Protein AF-A0A7S8EG50-F1 (afdb_monomer_lite)

Secondary structure (DSSP, 8-state):
--HHHHHHHHHHHHHHHHHHHHHHHHH-TTHHHHHHHHHHHHHHHHHTTT-HHHHHHHHHHHHHTT-TTTSPPPSTT---

Structure (mmCIF, N/CA/C/O backbone):
data_AF-A0A7S8EG50-F1
#
_entry.id   AF-A0A7S8EG50-F1
#
loop_
_atom_site.group_PDB
_atom_site.id
_atom_site.type_symbol
_atom_site.label_atom_id
_atom_site.label_alt_id
_atom_site.label_comp_id
_atom_site.label_asym_id
_atom_site.label_entity_id
_atom_site.label_seq_id
_atom_site.pdbx_PDB_ins_code
_atom_site.Cartn_x
_atom_site.Cartn_y
_atom_site.Cartn_z
_atom_site.occupancy
_atom_site.B_iso_or_equiv
_atom_site.auth_seq_id
_atom_site.auth_comp_id
_atom_site.auth_asym_id
_atom_site.auth_atom_id
_atom_site.pdbx_PDB_model_num
ATOM 1 N N . MET A 1 1 ? -24.844 -10.852 8.610 1.00 50.69 1 MET A N 1
ATOM 2 C CA . MET A 1 1 ? -24.530 -11.052 7.177 1.00 50.69 1 MET A CA 1
ATOM 3 C C . MET A 1 1 ? -23.463 -10.088 6.625 1.00 50.69 1 MET A C 1
ATOM 5 O O . MET A 1 1 ? -22.911 -10.389 5.586 1.00 50.69 1 MET A O 1
ATOM 9 N N . ALA A 1 2 ? -23.091 -9.005 7.324 1.00 58.12 2 ALA A N 1
ATOM 10 C CA . ALA A 1 2 ? -22.220 -7.929 6.815 1.00 58.12 2 ALA A CA 1
ATOM 11 C C . ALA A 1 2 ? -20.667 -8.103 6.765 1.00 58.12 2 ALA A C 1
ATOM 13 O O . ALA A 1 2 ? -20.037 -7.311 6.071 1.00 58.12 2 ALA A O 1
ATOM 14 N N . PRO A 1 3 ? -19.983 -9.053 7.445 1.00 67.56 3 PRO A N 1
ATOM 15 C CA . PRO A 1 3 ? -18.508 -9.035 7.487 1.00 67.56 3 PRO A CA 1
ATOM 16 C C . PRO A 1 3 ? -17.827 -9.417 6.163 1.00 67.56 3 PRO A C 1
ATOM 18 O O . PRO A 1 3 ? -16.757 -8.909 5.842 1.00 67.56 3 PRO A O 1
ATOM 21 N N . ARG A 1 4 ? -18.437 -10.327 5.392 1.00 75.50 4 ARG A N 1
ATOM 22 C CA . ARG A 1 4 ? -17.806 -10.932 4.209 1.00 75.50 4 ARG A CA 1
ATOM 23 C C . ARG A 1 4 ? -17.762 -9.987 3.009 1.00 75.50 4 ARG A C 1
ATOM 25 O O . ARG A 1 4 ? -16.769 -9.978 2.295 1.00 75.50 4 ARG A O 1
ATOM 32 N N . GLU A 1 5 ? -18.808 -9.188 2.814 1.00 83.00 5 GLU A N 1
ATOM 33 C CA . GLU A 1 5 ? -18.880 -8.197 1.731 1.00 83.00 5 GLU A CA 1
ATOM 34 C C . GLU A 1 5 ? -17.873 -7.065 1.952 1.00 83.00 5 GLU A C 1
ATOM 36 O O . GLU A 1 5 ? -17.167 -6.673 1.027 1.00 83.00 5 GLU A O 1
ATOM 41 N N . THR A 1 6 ? -17.734 -6.601 3.198 1.00 86.88 6 THR A N 1
ATOM 42 C CA . THR A 1 6 ? -16.722 -5.607 3.573 1.00 86.88 6 THR A CA 1
ATOM 43 C C . THR A 1 6 ? -15.309 -6.125 3.324 1.00 86.88 6 THR A C 1
ATOM 45 O O . THR A 1 6 ? -14.488 -5.400 2.772 1.00 86.88 6 THR A O 1
ATOM 48 N N . GLU A 1 7 ? -15.020 -7.379 3.678 1.00 88.94 7 GLU A N 1
ATOM 49 C CA . GLU A 1 7 ? -13.706 -7.977 3.425 1.00 88.94 7 GLU A CA 1
ATOM 50 C C . GLU A 1 7 ? -13.419 -8.120 1.924 1.00 88.94 7 GLU A C 1
ATOM 52 O O . GLU A 1 7 ? -12.343 -7.761 1.452 1.00 88.94 7 GLU A O 1
ATOM 57 N N . GLN A 1 8 ? -14.409 -8.561 1.143 1.00 92.12 8 GLN A N 1
ATOM 58 C CA . GLN A 1 8 ? -14.296 -8.632 -0.316 1.00 92.12 8 GLN A CA 1
ATOM 59 C C . GLN A 1 8 ? -14.054 -7.261 -0.945 1.00 92.12 8 GLN A C 1
ATOM 61 O O . GLN A 1 8 ? -13.227 -7.143 -1.847 1.00 92.12 8 GLN A O 1
ATOM 66 N N . LEU A 1 9 ? -14.723 -6.220 -0.447 1.00 93.94 9 LEU A N 1
ATOM 67 C CA . LEU A 1 9 ? -14.506 -4.854 -0.904 1.00 93.94 9 LEU A CA 1
ATOM 68 C C . LEU A 1 9 ? -13.101 -4.353 -0.544 1.00 93.94 9 LEU A C 1
ATOM 70 O O . LEU A 1 9 ? -12.439 -3.768 -1.397 1.00 93.94 9 LEU A O 1
ATOM 74 N N . LYS A 1 10 ? -12.621 -4.609 0.681 1.00 93.75 10 LYS A N 1
ATOM 75 C CA . LYS A 1 10 ? -11.253 -4.263 1.110 1.00 93.75 10 LYS A CA 1
ATOM 76 C C . LYS A 1 10 ? -10.209 -4.914 0.197 1.00 93.75 10 LYS A C 1
ATOM 78 O O . LYS A 1 10 ? -9.312 -4.221 -0.279 1.00 93.75 10 LYS A O 1
ATOM 83 N N . MET A 1 11 ? -10.366 -6.207 -0.102 1.00 93.50 11 MET A N 1
ATOM 84 C CA . MET A 1 11 ? -9.494 -6.926 -1.038 1.00 93.50 11 MET A CA 1
ATOM 85 C C . MET A 1 11 ? -9.564 -6.334 -2.450 1.00 93.50 11 MET A C 1
ATOM 87 O O . MET A 1 11 ? -8.528 -6.031 -3.028 1.00 93.50 11 MET A O 1
ATOM 91 N N . ALA A 1 12 ? -10.764 -6.090 -2.986 1.00 96.25 12 ALA A N 1
ATOM 92 C CA . ALA A 1 12 ? -10.922 -5.514 -4.323 1.00 96.25 12 ALA A CA 1
ATOM 93 C C . ALA A 1 12 ? -10.271 -4.125 -4.441 1.00 96.25 12 ALA A C 1
ATOM 95 O O . ALA A 1 12 ? -9.607 -3.831 -5.431 1.00 96.25 12 ALA A O 1
ATOM 96 N N . VAL A 1 13 ? -10.419 -3.278 -3.418 1.00 95.94 13 VAL A N 1
ATOM 97 C CA . VAL A 1 13 ? -9.771 -1.960 -3.371 1.00 95.94 13 VAL A CA 1
ATOM 98 C C . VAL A 1 13 ? -8.249 -2.093 -3.303 1.00 95.94 13 VAL A C 1
ATOM 100 O O . VAL A 1 13 ? -7.552 -1.322 -3.962 1.00 95.94 13 VAL A O 1
ATOM 103 N N . MET A 1 14 ? -7.729 -3.066 -2.547 1.00 96.69 14 MET A N 1
ATOM 104 C CA . MET A 1 14 ? -6.290 -3.331 -2.473 1.00 96.69 14 MET A CA 1
ATOM 105 C C . MET A 1 1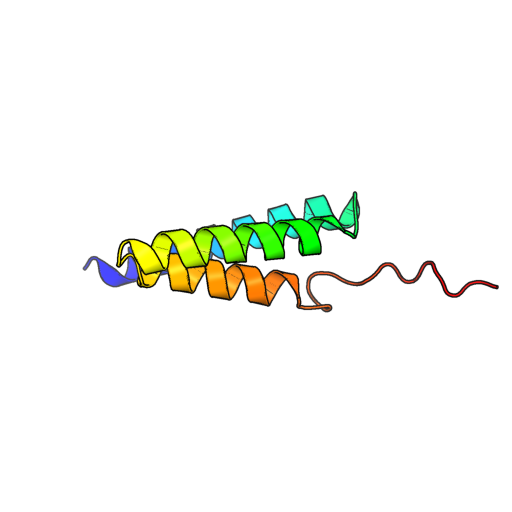4 ? -5.722 -3.750 -3.832 1.00 96.69 14 MET A C 1
ATOM 107 O O . MET A 1 14 ? -4.731 -3.177 -4.277 1.00 96.69 14 MET A O 1
ATOM 111 N N . GLU A 1 15 ? -6.385 -4.682 -4.519 1.00 97.31 15 GLU A N 1
ATOM 112 C CA . GLU A 1 15 ? -5.986 -5.139 -5.856 1.00 97.31 15 GLU A CA 1
ATOM 113 C C . GLU A 1 15 ? -5.983 -3.985 -6.866 1.00 97.31 15 GLU A C 1
ATOM 115 O O . GLU A 1 15 ? -5.003 -3.775 -7.577 1.00 97.31 15 GLU A O 1
ATOM 120 N N . ILE A 1 16 ? -7.031 -3.152 -6.867 1.00 98.00 16 ILE A N 1
ATOM 121 C CA . ILE A 1 16 ? -7.094 -1.963 -7.730 1.00 98.00 16 ILE A CA 1
ATOM 122 C C . ILE A 1 16 ? -5.932 -1.007 -7.432 1.00 98.00 16 ILE A C 1
ATOM 124 O O . ILE A 1 16 ? -5.303 -0.490 -8.357 1.00 98.00 16 ILE A O 1
ATOM 128 N N . ALA A 1 17 ? -5.626 -0.766 -6.154 1.00 97.69 17 ALA A N 1
ATOM 129 C CA . ALA A 1 17 ? -4.527 0.111 -5.764 1.00 97.69 17 ALA A CA 1
ATOM 130 C C . ALA A 1 17 ? -3.163 -0.430 -6.224 1.00 97.69 17 ALA A C 1
ATOM 132 O O . ALA A 1 17 ? -2.325 0.353 -6.677 1.00 97.69 17 ALA A O 1
ATOM 133 N N . VAL A 1 18 ? -2.950 -1.749 -6.152 1.00 97.56 18 VAL A N 1
ATOM 134 C CA . VAL A 1 18 ? -1.741 -2.406 -6.670 1.00 97.56 18 VAL A CA 1
ATOM 135 C C . VAL A 1 18 ? -1.657 -2.267 -8.190 1.00 97.56 18 VAL A C 1
ATOM 137 O O . VAL A 1 18 ? -0.622 -1.821 -8.679 1.00 97.56 18 VAL A O 1
ATOM 140 N N . CYS A 1 19 ? -2.734 -2.531 -8.937 1.00 97.88 19 CYS A N 1
ATOM 141 C CA . CYS A 1 19 ? -2.742 -2.357 -10.395 1.00 97.88 19 CYS A CA 1
ATOM 142 C C . CYS A 1 19 ? -2.406 -0.916 -10.814 1.00 97.88 19 CYS A C 1
ATOM 144 O O . CYS A 1 19 ? -1.624 -0.700 -11.739 1.00 97.88 19 CYS A O 1
ATOM 146 N N . ILE A 1 20 ? -2.961 0.082 -10.117 1.00 97.69 20 ILE A N 1
ATOM 147 C CA . ILE A 1 20 ? -2.646 1.495 -10.374 1.00 97.69 20 ILE A CA 1
ATOM 148 C C . ILE A 1 20 ? -1.170 1.776 -10.080 1.00 97.69 20 ILE A C 1
ATOM 150 O O . ILE A 1 20 ? -0.503 2.439 -10.871 1.00 97.69 20 ILE A O 1
ATOM 154 N N . ALA A 1 21 ? -0.646 1.274 -8.961 1.00 97.62 21 ALA A N 1
ATOM 155 C CA . ALA A 1 21 ? 0.763 1.440 -8.627 1.00 97.62 21 ALA A CA 1
ATOM 156 C C . ALA A 1 21 ? 1.679 0.811 -9.686 1.00 97.62 21 ALA A C 1
ATOM 158 O O . ALA A 1 21 ? 2.711 1.394 -10.002 1.00 97.62 21 ALA A O 1
ATOM 159 N N . GLN A 1 22 ? 1.304 -0.343 -10.249 1.00 96.75 22 GLN A N 1
ATOM 160 C CA . GLN A 1 22 ? 2.086 -1.025 -11.286 1.00 96.75 22 GLN A CA 1
ATOM 161 C C . GLN A 1 22 ? 2.120 -0.205 -12.573 1.00 96.75 22 GLN A C 1
ATOM 163 O O . GLN A 1 22 ? 3.201 0.074 -13.083 1.00 96.75 22 GLN A O 1
ATOM 168 N N . ALA A 1 23 ? 0.964 0.286 -13.025 1.00 96.75 23 ALA A N 1
ATOM 169 C CA . ALA A 1 23 ? 0.887 1.163 -14.191 1.00 96.75 23 ALA A CA 1
ATOM 170 C C . ALA A 1 23 ? 1.725 2.444 -14.016 1.00 96.75 23 ALA A C 1
ATOM 172 O O . ALA A 1 23 ? 2.363 2.911 -14.956 1.00 96.75 23 ALA A O 1
ATOM 173 N N . LEU A 1 24 ? 1.759 3.013 -12.805 1.00 95.94 24 LEU A N 1
ATOM 174 C CA . LEU A 1 24 ? 2.610 4.168 -12.506 1.00 95.94 24 LEU A CA 1
ATOM 175 C C . LEU A 1 24 ? 4.099 3.798 -12.487 1.00 95.94 24 LEU A C 1
ATOM 177 O O . LEU A 1 24 ? 4.907 4.540 -13.039 1.00 95.94 24 LEU A O 1
ATOM 181 N N . HIS A 1 25 ? 4.454 2.657 -11.892 1.00 94.88 25 HIS A N 1
ATOM 182 C CA . HIS A 1 25 ? 5.830 2.150 -11.821 1.00 94.88 25 HIS A CA 1
ATOM 183 C C . HIS A 1 25 ? 6.442 1.905 -13.200 1.00 94.88 25 HIS A C 1
ATOM 185 O O . HIS A 1 25 ? 7.603 2.230 -13.423 1.00 94.88 25 HIS A O 1
ATOM 191 N N . GLU A 1 26 ? 5.650 1.386 -14.141 1.00 93.69 26 GLU A N 1
ATOM 192 C CA . GLU A 1 26 ? 6.072 1.184 -15.534 1.00 93.69 26 GLU A CA 1
ATOM 193 C C . GLU A 1 26 ? 6.496 2.494 -16.212 1.00 93.69 26 GLU A C 1
ATOM 195 O O . GLU A 1 26 ? 7.409 2.503 -17.036 1.00 93.69 26 GLU A O 1
ATOM 200 N N . THR A 1 27 ? 5.855 3.609 -15.851 1.00 93.38 27 THR A N 1
ATOM 201 C CA . THR A 1 27 ? 6.191 4.940 -16.382 1.00 93.38 27 THR A CA 1
ATOM 202 C C . THR A 1 27 ? 7.285 5.654 -15.589 1.00 93.38 27 THR A C 1
ATOM 204 O O . THR A 1 27 ? 8.012 6.476 -16.143 1.00 93.38 27 THR A O 1
ATOM 207 N N . ASP A 1 28 ? 7.396 5.359 -14.294 1.00 93.50 28 ASP A N 1
ATOM 208 C CA . ASP A 1 28 ? 8.341 5.962 -13.360 1.00 93.50 28 ASP A CA 1
ATOM 209 C C . ASP A 1 28 ? 8.627 4.980 -12.220 1.00 93.50 28 ASP A C 1
ATOM 211 O O . ASP A 1 28 ? 7.831 4.831 -11.289 1.00 93.50 28 ASP A O 1
ATOM 215 N N . SER A 1 29 ? 9.807 4.364 -12.254 1.00 89.69 29 SER A N 1
ATOM 216 C CA . SER A 1 29 ? 10.223 3.354 -11.276 1.00 89.69 29 SER A CA 1
ATOM 217 C C . SER A 1 29 ? 10.299 3.878 -9.837 1.00 89.69 29 SER A C 1
ATOM 219 O O . SER A 1 29 ? 10.258 3.102 -8.884 1.00 89.69 29 SER A O 1
ATOM 221 N N . SER A 1 30 ? 10.372 5.199 -9.645 1.00 93.19 30 SER A N 1
ATOM 222 C CA . SER A 1 30 ? 10.371 5.823 -8.318 1.00 93.19 30 SER A CA 1
ATOM 223 C C . SER A 1 30 ? 8.961 6.101 -7.776 1.00 93.19 30 SER A C 1
ATOM 225 O O . SER A 1 30 ? 8.802 6.521 -6.622 1.00 93.19 30 SER A O 1
ATOM 227 N N . ALA A 1 31 ? 7.911 5.863 -8.574 1.00 95.38 31 ALA A N 1
ATOM 228 C CA . ALA A 1 31 ? 6.525 6.085 -8.173 1.00 95.38 31 ALA A CA 1
ATOM 229 C C . ALA A 1 31 ? 6.151 5.265 -6.932 1.00 95.38 31 ALA A C 1
ATOM 231 O O . ALA A 1 31 ? 5.572 5.808 -5.988 1.00 95.38 31 ALA A O 1
ATOM 232 N N . THR A 1 32 ? 6.553 3.996 -6.880 1.00 95.56 32 THR A N 1
ATOM 233 C CA . THR A 1 32 ? 6.287 3.078 -5.759 1.00 95.56 32 THR A CA 1
ATOM 234 C C . THR A 1 32 ? 6.902 3.573 -4.454 1.00 95.56 32 THR A C 1
ATOM 236 O O . THR A 1 32 ? 6.233 3.572 -3.419 1.00 95.56 32 THR A O 1
ATOM 239 N N . GLN A 1 33 ? 8.122 4.115 -4.499 1.00 94.81 33 GLN A N 1
ATOM 240 C CA . GLN A 1 33 ? 8.785 4.711 -3.339 1.00 94.81 33 GLN A CA 1
ATOM 241 C C . GLN A 1 33 ? 8.022 5.938 -2.816 1.00 94.81 33 GLN A C 1
ATOM 243 O O . GLN A 1 33 ? 7.775 6.066 -1.611 1.00 94.81 33 GLN A O 1
ATOM 248 N N . ARG A 1 34 ? 7.586 6.836 -3.712 1.00 96.81 34 ARG A N 1
ATOM 249 C CA . ARG A 1 34 ? 6.777 8.006 -3.322 1.00 96.81 34 ARG A CA 1
ATOM 250 C C . ARG A 1 34 ? 5.421 7.593 -2.754 1.00 96.81 34 ARG A C 1
ATOM 252 O O . ARG A 1 34 ? 4.964 8.176 -1.766 1.00 96.81 34 ARG A O 1
ATOM 259 N N . MET A 1 35 ? 4.792 6.582 -3.348 1.00 97.81 35 MET A N 1
ATOM 260 C CA . MET A 1 35 ? 3.527 6.023 -2.875 1.00 97.81 35 MET A CA 1
ATOM 261 C C . MET A 1 35 ? 3.685 5.359 -1.504 1.00 97.81 35 MET A C 1
ATOM 263 O O . MET A 1 35 ? 2.844 5.582 -0.636 1.00 97.81 35 MET A O 1
ATOM 267 N N . ASN A 1 36 ? 4.784 4.642 -1.254 1.00 97.88 36 ASN A N 1
ATOM 268 C CA . ASN A 1 36 ? 5.079 4.026 0.039 1.00 97.88 36 ASN A CA 1
ATOM 269 C C . ASN A 1 36 ? 5.218 5.089 1.141 1.00 97.88 36 ASN A C 1
ATOM 271 O O . ASN A 1 36 ? 4.585 4.990 2.195 1.00 97.88 36 ASN A O 1
ATOM 275 N N . PHE A 1 37 ? 5.947 6.173 0.865 1.00 97.81 37 PHE A N 1
ATOM 276 C CA . PHE A 1 37 ? 6.052 7.297 1.794 1.00 97.81 37 PHE A CA 1
ATOM 277 C C . PHE A 1 37 ? 4.691 7.960 2.065 1.00 97.81 37 PHE A C 1
ATOM 279 O O . PHE A 1 37 ? 4.351 8.285 3.209 1.00 97.81 37 PHE A O 1
ATOM 286 N N . ALA A 1 38 ? 3.875 8.156 1.024 1.00 98.12 38 ALA A N 1
ATOM 287 C CA . ALA A 1 38 ? 2.524 8.690 1.168 1.00 98.12 38 ALA A CA 1
ATOM 288 C C . ALA A 1 38 ? 1.615 7.765 2.000 1.00 98.12 38 ALA A C 1
ATOM 290 O O . ALA A 1 38 ? 0.904 8.258 2.883 1.00 98.12 38 ALA A O 1
ATOM 291 N N . ALA A 1 39 ? 1.693 6.448 1.782 1.00 98.06 39 ALA A N 1
ATOM 292 C CA . ALA A 1 39 ? 0.975 5.439 2.554 1.00 98.06 39 ALA A CA 1
ATOM 293 C C . ALA A 1 39 ? 1.376 5.484 4.036 1.00 98.06 39 ALA A C 1
ATOM 295 O O . ALA A 1 39 ? 0.499 5.534 4.894 1.00 98.06 39 ALA A O 1
ATOM 296 N N . GLY A 1 40 ? 2.671 5.607 4.352 1.00 98.19 40 GLY A N 1
ATOM 297 C CA . GLY A 1 40 ? 3.154 5.757 5.731 1.00 98.19 40 GLY A CA 1
ATOM 298 C C . GLY A 1 40 ? 2.632 7.018 6.436 1.00 98.19 40 GLY A C 1
ATOM 299 O O . GLY A 1 40 ? 2.211 6.974 7.595 1.00 98.19 40 GLY A O 1
ATOM 300 N N . LYS A 1 41 ? 2.574 8.159 5.735 1.00 98.56 41 LYS A N 1
ATOM 301 C CA . LYS A 1 41 ? 1.959 9.385 6.284 1.00 98.56 41 LYS A CA 1
ATOM 302 C C . LYS A 1 41 ? 0.468 9.201 6.565 1.00 98.56 41 LYS A C 1
ATOM 304 O O . LYS A 1 41 ? -0.035 9.679 7.583 1.00 98.56 41 LYS A O 1
ATOM 309 N N . ALA A 1 42 ? -0.246 8.539 5.660 1.00 98.31 42 ALA A N 1
ATOM 310 C CA . ALA A 1 42 ? -1.673 8.295 5.803 1.00 98.31 42 ALA A CA 1
ATOM 311 C C . ALA A 1 42 ? -1.978 7.258 6.902 1.00 98.31 42 ALA A C 1
ATOM 313 O O . ALA A 1 42 ? -2.875 7.506 7.705 1.00 98.31 42 ALA A O 1
ATOM 314 N N . PHE A 1 43 ? -1.173 6.199 7.024 1.00 98.44 43 PHE A N 1
ATOM 315 C CA . PHE A 1 43 ? -1.186 5.248 8.140 1.00 98.44 43 PHE A CA 1
ATOM 316 C C . PHE A 1 4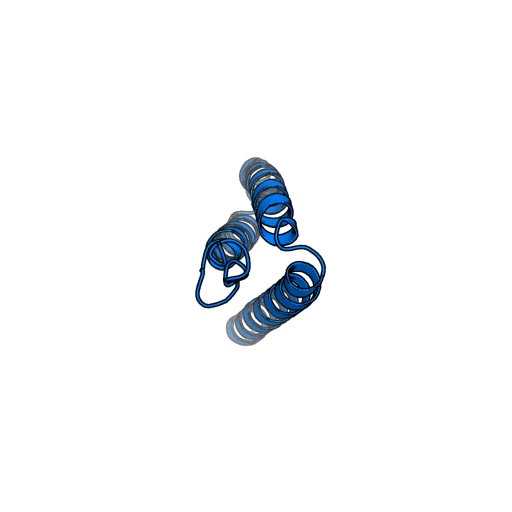3 ? -1.107 5.972 9.488 1.00 98.44 43 PHE A C 1
ATOM 318 O O . PHE A 1 43 ? -2.003 5.848 10.319 1.00 98.44 43 PHE A O 1
ATOM 325 N N . ASN A 1 44 ? -0.084 6.814 9.675 1.00 98.31 44 ASN A N 1
ATOM 326 C CA . ASN A 1 44 ? 0.109 7.548 10.927 1.00 98.31 44 ASN A CA 1
ATOM 327 C C . ASN A 1 44 ? -1.064 8.486 11.239 1.00 98.31 44 ASN A C 1
ATOM 329 O O . ASN A 1 44 ? -1.436 8.662 12.399 1.00 98.31 44 ASN A O 1
ATOM 333 N N . ARG A 1 45 ? -1.658 9.103 10.211 1.00 98.44 45 ARG A N 1
ATOM 334 C CA . ARG A 1 45 ? -2.842 9.956 10.369 1.00 98.44 45 ARG A CA 1
ATOM 335 C C . ARG A 1 45 ? -4.065 9.156 10.830 1.00 98.44 45 ARG A C 1
ATOM 337 O O . ARG A 1 45 ? -4.795 9.661 11.674 1.00 98.44 45 ARG A O 1
ATOM 344 N N . LEU A 1 46 ? -4.278 7.958 10.287 1.00 98.19 46 LEU A N 1
ATOM 345 C CA . LEU A 1 46 ? -5.395 7.077 10.645 1.00 98.19 46 LEU A CA 1
ATOM 346 C C . LEU A 1 46 ? -5.212 6.474 12.044 1.00 98.19 46 LEU A C 1
ATOM 348 O O . LEU A 1 46 ? -6.119 6.581 12.865 1.00 98.19 46 LEU A O 1
ATOM 352 N N . LYS A 1 47 ? -4.007 5.992 12.386 1.00 97.88 47 LYS A N 1
ATOM 353 C CA . LYS A 1 47 ? -3.691 5.532 13.754 1.00 97.88 47 LYS A CA 1
ATOM 354 C C . LYS A 1 47 ? -3.951 6.610 14.805 1.00 97.88 47 LYS A C 1
ATOM 356 O O . LYS A 1 47 ? -4.548 6.331 15.836 1.00 97.88 47 LYS A O 1
ATOM 361 N N . LYS A 1 48 ? -3.584 7.870 14.536 1.00 98.19 48 LYS A N 1
ATOM 362 C CA . LYS A 1 48 ? -3.868 8.996 15.451 1.00 98.19 48 LYS A CA 1
ATOM 363 C C . LYS A 1 48 ? -5.362 9.261 15.672 1.00 98.19 48 LYS A C 1
ATOM 365 O O . LYS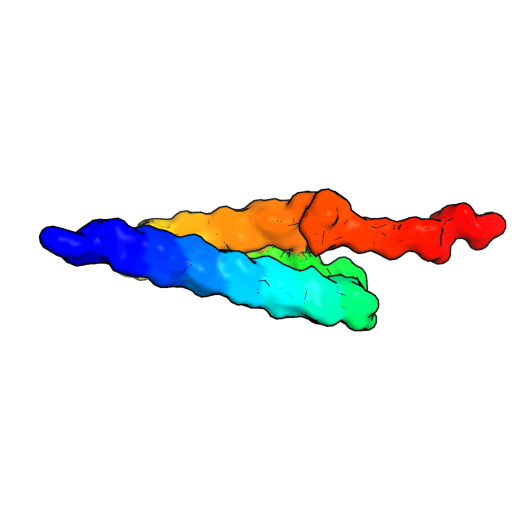 A 1 48 ? -5.704 9.906 16.656 1.00 98.19 48 LYS A O 1
ATOM 370 N N . ARG A 1 49 ? -6.232 8.820 14.760 1.00 97.50 49 ARG A N 1
ATOM 371 C CA . ARG A 1 49 ? -7.693 8.968 14.850 1.00 97.50 49 ARG A CA 1
ATOM 372 C C . ARG A 1 49 ? -8.384 7.751 15.471 1.00 97.50 49 ARG A C 1
ATOM 374 O O . ARG A 1 49 ? -9.573 7.835 15.743 1.00 97.50 49 ARG A O 1
ATOM 381 N N . GLY A 1 50 ? -7.651 6.662 15.716 1.00 97.75 50 GLY A N 1
ATOM 382 C CA . GLY A 1 50 ? -8.215 5.383 16.159 1.00 97.75 50 GLY A CA 1
ATOM 383 C C . GLY A 1 50 ? -8.803 4.537 15.024 1.00 97.75 50 GLY A C 1
ATOM 384 O O . GLY A 1 50 ? -9.484 3.553 15.291 1.00 97.75 50 GLY A O 1
ATOM 385 N N . ASP A 1 51 ? -8.540 4.893 13.762 1.00 97.56 51 ASP A N 1
ATOM 386 C CA . ASP A 1 51 ? -9.038 4.172 12.586 1.00 97.56 51 ASP A CA 1
ATOM 387 C C . ASP A 1 51 ? -8.122 2.977 12.253 1.00 97.56 51 ASP A C 1
ATOM 389 O O . ASP A 1 51 ? -7.462 2.948 11.208 1.00 97.56 51 ASP A O 1
ATOM 393 N N . ASP A 1 52 ? -8.026 2.010 13.169 1.00 95.69 52 ASP A N 1
ATOM 394 C CA . ASP A 1 52 ? -7.026 0.937 13.109 1.00 95.69 52 ASP A CA 1
ATOM 395 C C . ASP A 1 52 ? -7.153 0.049 11.867 1.00 95.69 52 ASP A C 1
ATOM 397 O O . ASP A 1 52 ? -6.157 -0.161 11.178 1.00 95.69 52 ASP A O 1
ATOM 401 N N . ASP A 1 53 ? -8.367 -0.377 11.516 1.00 93.75 53 ASP A N 1
ATOM 402 C CA . ASP A 1 53 ? -8.639 -1.175 10.312 1.00 93.75 53 ASP A CA 1
ATOM 403 C C . ASP A 1 53 ? -8.151 -0.487 9.028 1.00 93.75 53 ASP A C 1
ATOM 405 O O . ASP A 1 53 ? -7.556 -1.108 8.146 1.00 93.75 53 ASP A O 1
ATOM 409 N N . ALA A 1 54 ? -8.418 0.815 8.904 1.00 95.25 54 ALA A N 1
ATOM 410 C CA . ALA A 1 54 ? -8.035 1.586 7.728 1.00 95.25 54 ALA A CA 1
ATOM 411 C C . ALA A 1 54 ? -6.522 1.834 7.694 1.00 95.25 54 ALA A C 1
ATOM 413 O O . ALA A 1 54 ? -5.908 1.824 6.624 1.00 95.25 54 ALA A O 1
ATOM 414 N N . ALA A 1 55 ? -5.912 2.049 8.862 1.00 97.81 55 ALA A N 1
ATOM 415 C CA . ALA A 1 55 ? -4.469 2.141 8.976 1.00 97.81 55 ALA A CA 1
ATOM 416 C C . ALA A 1 55 ? -3.811 0.826 8.539 1.00 97.81 55 ALA A C 1
ATOM 418 O O . ALA A 1 55 ? -2.908 0.849 7.707 1.00 97.81 55 ALA A O 1
ATOM 419 N N . ASP A 1 56 ? -4.295 -0.315 9.017 1.00 96.44 56 ASP A N 1
ATOM 420 C CA . ASP A 1 56 ? -3.717 -1.619 8.701 1.00 96.44 56 ASP A CA 1
ATOM 421 C C . ASP A 1 56 ? -3.789 -1.929 7.197 1.00 96.44 56 ASP A C 1
ATOM 423 O O . ASP A 1 56 ? -2.814 -2.426 6.632 1.00 96.44 56 ASP A O 1
ATOM 427 N N . LEU A 1 57 ? -4.867 -1.532 6.507 1.00 96.62 57 LEU A N 1
ATOM 428 C CA . LEU A 1 57 ? -4.932 -1.602 5.041 1.00 96.62 57 LEU A CA 1
ATOM 429 C C . LEU A 1 57 ? -3.832 -0.764 4.377 1.00 96.62 57 LEU A C 1
ATOM 431 O O . LEU A 1 57 ? -3.152 -1.239 3.470 1.00 96.62 57 LEU A O 1
ATOM 435 N N . LEU A 1 58 ? -3.597 0.467 4.838 1.00 97.69 58 LEU A N 1
ATOM 436 C CA . LEU A 1 58 ? -2.537 1.306 4.267 1.00 97.69 58 LEU A CA 1
ATOM 437 C C . LEU A 1 58 ? -1.137 0.781 4.574 1.00 97.69 58 LEU A C 1
ATOM 439 O O . LEU A 1 58 ? -0.227 0.951 3.761 1.00 97.69 58 LEU A O 1
ATOM 443 N N . TYR A 1 59 ? -0.961 0.139 5.725 1.00 97.06 59 TYR A N 1
ATOM 444 C CA . TYR A 1 59 ? 0.278 -0.546 6.054 1.00 97.06 59 TYR A CA 1
ATOM 445 C C . TYR A 1 59 ? 0.534 -1.709 5.090 1.00 97.06 59 TYR A C 1
ATOM 447 O O . TYR A 1 59 ? 1.625 -1.804 4.526 1.00 97.06 59 TYR A O 1
ATOM 455 N N . GLN A 1 60 ? -0.476 -2.549 4.845 1.00 97.06 60 GLN A N 1
ATOM 456 C CA . GLN A 1 60 ? -0.389 -3.657 3.890 1.00 97.06 60 GLN A CA 1
ATOM 457 C C . GLN A 1 60 ? -0.089 -3.159 2.474 1.00 97.06 60 GLN A C 1
ATOM 459 O O . GLN A 1 60 ? 0.830 -3.667 1.834 1.00 97.06 60 GLN A O 1
ATOM 464 N N . PHE A 1 61 ? -0.776 -2.106 2.025 1.00 98.00 61 PHE A N 1
ATOM 465 C CA . PHE A 1 61 ? -0.491 -1.475 0.738 1.00 98.00 61 PHE A CA 1
ATOM 466 C C . PHE A 1 61 ? 0.956 -0.970 0.658 1.00 98.00 61 PHE A C 1
ATOM 468 O O . PHE A 1 61 ? 1.680 -1.277 -0.286 1.00 98.00 61 PHE A O 1
ATOM 475 N N . GLY A 1 62 ? 1.417 -0.250 1.686 1.00 97.31 62 GLY A N 1
ATOM 476 C CA . GLY A 1 62 ? 2.798 0.218 1.774 1.00 97.31 62 GLY A CA 1
ATOM 477 C C . GLY A 1 62 ? 3.809 -0.927 1.675 1.00 97.31 62 GLY A C 1
ATOM 478 O O . GLY A 1 62 ? 4.808 -0.797 0.975 1.00 97.31 62 GLY A O 1
ATOM 479 N N . ARG A 1 63 ? 3.542 -2.064 2.326 1.00 96.88 63 ARG A N 1
ATOM 480 C CA . ARG A 1 63 ? 4.381 -3.268 2.236 1.00 96.88 63 ARG A CA 1
ATOM 481 C C . ARG A 1 63 ? 4.387 -3.877 0.836 1.00 96.88 63 ARG A C 1
ATO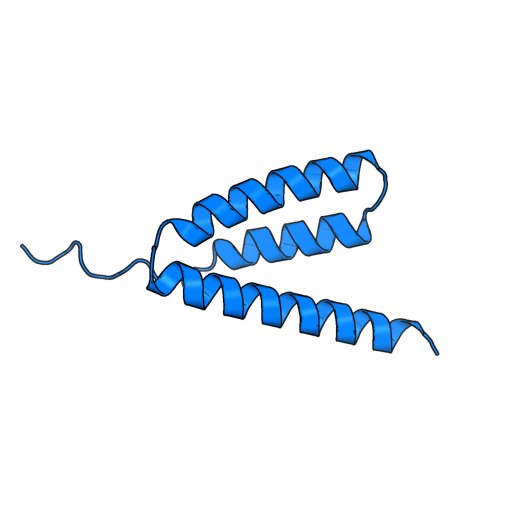M 483 O O . ARG A 1 63 ? 5.460 -4.258 0.382 1.00 96.88 63 ARG A O 1
ATOM 490 N N . ALA A 1 64 ? 3.238 -3.937 0.163 1.00 97.00 64 ALA A N 1
ATOM 491 C CA . ALA A 1 64 ? 3.141 -4.451 -1.203 1.00 97.00 64 ALA A CA 1
ATOM 492 C C . ALA A 1 64 ? 3.995 -3.633 -2.186 1.00 97.00 64 ALA A C 1
ATOM 494 O O . ALA A 1 64 ? 4.665 -4.209 -3.033 1.00 97.00 64 ALA A O 1
ATOM 495 N N . LEU A 1 65 ? 4.061 -2.307 -2.016 1.00 97.00 65 LEU A N 1
ATOM 496 C CA . LEU A 1 65 ? 4.896 -1.413 -2.838 1.00 97.00 65 LEU A CA 1
ATOM 497 C C . LEU A 1 65 ? 6.408 -1.677 -2.737 1.00 97.00 65 LEU A C 1
ATOM 499 O O . LEU A 1 65 ? 7.168 -1.133 -3.530 1.00 97.00 65 LEU A O 1
ATOM 503 N N . LEU A 1 66 ? 6.850 -2.465 -1.754 1.00 94.69 66 LEU A N 1
ATOM 504 C CA . LEU A 1 66 ? 8.248 -2.872 -1.581 1.00 94.69 66 LEU A CA 1
ATOM 505 C C . LEU A 1 66 ? 8.515 -4.287 -2.119 1.00 94.69 66 LEU A C 1
ATOM 507 O O . LEU A 1 66 ? 9.622 -4.800 -1.969 1.00 94.69 66 LEU A O 1
ATOM 511 N N . ASP A 1 67 ? 7.509 -4.954 -2.689 1.00 95.19 67 ASP A N 1
ATOM 512 C CA . ASP A 1 67 ? 7.668 -6.286 -3.264 1.00 95.19 67 ASP A CA 1
ATOM 513 C C . ASP A 1 67 ? 8.243 -6.190 -4.682 1.00 95.19 67 ASP A C 1
ATOM 515 O O . ASP A 1 67 ? 7.547 -5.844 -5.637 1.00 95.19 67 ASP A O 1
ATOM 519 N N . HIS A 1 68 ? 9.514 -6.562 -4.833 1.00 91.12 68 HIS A N 1
ATOM 520 C CA . HIS A 1 68 ? 10.213 -6.568 -6.120 1.00 91.12 68 HIS A CA 1
ATOM 521 C C . HIS A 1 68 ? 9.622 -7.537 -7.159 1.00 91.12 68 HIS A C 1
ATOM 523 O O . HIS A 1 68 ? 9.942 -7.427 -8.340 1.00 91.12 68 HIS A O 1
ATOM 529 N N . LYS A 1 69 ? 8.766 -8.488 -6.759 1.00 93.69 69 LYS A N 1
ATOM 530 C CA . LYS A 1 69 ? 8.015 -9.317 -7.715 1.00 93.69 69 LYS A CA 1
ATOM 531 C C . LYS A 1 69 ? 6.850 -8.553 -8.333 1.00 93.69 69 LYS A C 1
ATOM 533 O O . LYS A 1 69 ? 6.520 -8.798 -9.488 1.00 93.69 69 LYS A O 1
ATOM 538 N N . LEU A 1 70 ? 6.226 -7.661 -7.563 1.00 92.56 70 LEU A N 1
ATOM 539 C CA . LEU A 1 70 ? 5.141 -6.801 -8.035 1.00 92.56 70 LEU A CA 1
ATOM 540 C C . LEU A 1 70 ? 5.679 -5.556 -8.749 1.00 92.56 70 LEU A C 1
ATOM 542 O O . LEU A 1 70 ? 5.037 -5.07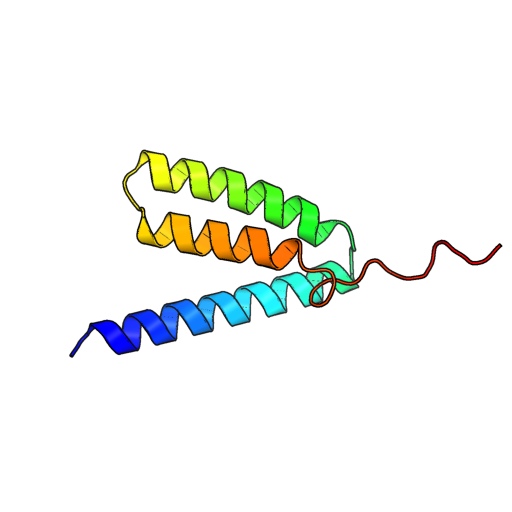5 -9.680 1.00 92.56 70 LEU A O 1
ATOM 546 N N . PHE A 1 71 ? 6.848 -5.072 -8.319 1.00 93.69 71 PHE A N 1
ATOM 547 C CA . PHE A 1 71 ? 7.496 -3.846 -8.782 1.00 93.69 71 PHE A CA 1
ATOM 548 C C . PHE A 1 71 ? 8.987 -4.098 -9.061 1.00 93.69 71 PHE A C 1
ATOM 550 O O . PHE A 1 71 ? 9.842 -3.757 -8.239 1.00 93.69 71 PHE A O 1
ATOM 557 N N . PRO A 1 72 ? 9.330 -4.737 -10.190 1.00 88.56 72 PRO A N 1
ATOM 558 C CA . PRO A 1 72 ? 10.719 -5.019 -10.522 1.00 88.56 72 PRO A CA 1
ATOM 559 C C . PRO A 1 72 ? 11.485 -3.717 -10.774 1.00 88.56 72 PRO A C 1
ATOM 561 O O . PRO A 1 72 ? 11.008 -2.827 -11.479 1.00 88.56 72 PRO A O 1
ATOM 564 N N . GLU A 1 73 ? 12.690 -3.605 -10.221 1.00 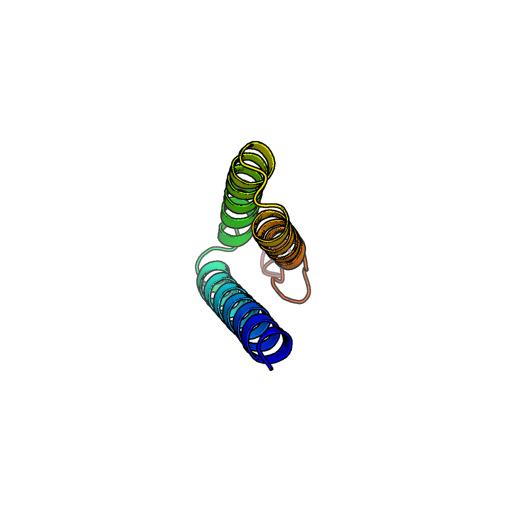79.31 73 GLU A N 1
ATOM 565 C CA . GLU A 1 73 ? 13.622 -2.551 -10.620 1.00 79.31 73 GLU A CA 1
ATOM 566 C C . GLU A 1 73 ? 14.055 -2.838 -12.060 1.00 79.31 73 GLU A C 1
ATOM 568 O O . GLU A 1 73 ? 14.494 -3.947 -12.378 1.00 79.31 73 GLU A O 1
ATOM 573 N N . SER A 1 74 ? 13.853 -1.872 -12.957 1.00 65.38 74 SER A N 1
ATOM 574 C CA . SER A 1 74 ? 14.191 -1.993 -14.373 1.00 65.38 74 SER A CA 1
ATOM 575 C C . SER A 1 74 ? 15.628 -2.499 -14.510 1.00 65.38 74 SER A C 1
ATOM 577 O O . SER A 1 74 ? 16.556 -1.845 -14.042 1.00 65.38 74 SER A O 1
ATOM 579 N N . ALA A 1 75 ? 15.838 -3.639 -15.171 1.00 56.25 75 ALA A N 1
ATOM 580 C CA . ALA A 1 75 ? 17.155 -4.262 -15.356 1.00 56.25 75 ALA A CA 1
ATOM 581 C C . ALA A 1 75 ? 18.121 -3.455 -16.266 1.00 56.25 75 ALA A C 1
ATOM 583 O O . ALA A 1 75 ? 19.045 -4.015 -16.847 1.00 56.25 75 ALA A O 1
ATOM 584 N N . VAL A 1 76 ? 17.907 -2.146 -16.423 1.00 52.44 76 VAL A N 1
ATOM 585 C CA . VAL A 1 76 ? 18.507 -1.285 -17.456 1.00 52.44 76 VAL A CA 1
ATOM 586 C C . VAL A 1 76 ? 19.725 -0.491 -16.941 1.00 52.44 76 VAL A C 1
ATOM 588 O O . VAL A 1 76 ? 20.232 0.372 -17.639 1.00 52.44 76 VAL A O 1
ATOM 591 N N . GLU A 1 77 ? 20.275 -0.814 -15.766 1.00 49.53 77 GLU A N 1
ATOM 592 C CA . GLU A 1 77 ? 21.553 -0.241 -15.280 1.00 49.53 77 GLU A CA 1
ATOM 593 C C . GLU A 1 77 ? 22.655 -1.294 -15.058 1.00 49.53 77 GLU A C 1
ATOM 595 O O . GLU A 1 77 ? 23.508 -1.163 -14.182 1.00 49.53 77 GLU A O 1
ATOM 600 N N . ARG A 1 78 ? 22.666 -2.365 -15.860 1.00 47.06 78 ARG A N 1
ATOM 601 C CA . ARG A 1 78 ? 23.861 -3.208 -16.053 1.00 47.06 78 ARG A CA 1
ATOM 602 C C . ARG A 1 78 ? 24.011 -3.616 -17.515 1.00 47.06 78 ARG A C 1
ATOM 604 O O . ARG A 1 78 ? 23.998 -4.799 -17.845 1.00 47.06 78 ARG A O 1
ATOM 611 N N . ALA A 1 79 ? 24.130 -2.624 -18.383 1.00 47.59 79 ALA A N 1
ATOM 612 C CA . ALA A 1 79 ? 24.812 -2.783 -19.655 1.00 47.59 79 ALA A CA 1
ATOM 613 C C . ALA A 1 79 ? 25.905 -1.709 -19.700 1.00 47.59 79 ALA A C 1
ATOM 615 O O . ALA A 1 79 ? 25.584 -0.525 -19.741 1.00 47.59 79 ALA A O 1
ATOM 616 N N . ASP A 1 80 ? 27.145 -2.199 -19.647 1.00 42.16 80 ASP A N 1
ATOM 617 C CA . ASP A 1 80 ? 28.445 -1.527 -19.820 1.00 42.16 80 ASP A CA 1
ATOM 618 C C . ASP A 1 80 ? 29.010 -0.676 -18.666 1.00 42.16 80 ASP A C 1
ATOM 620 O O . ASP A 1 80 ? 28.586 0.479 -18.446 1.00 42.16 80 ASP A O 1
#

Foldseek 3Di:
DPPPVVVVVLVVVLVVLLVVQLVVCVVPVCSLVVLLVVLVVVLVVCVVVVVNVVSVSSVVSSVSSPDCVSRPDPPPPPDD

Radius of gyration: 14.98 Å; chains: 1; bounding box: 53×21×36 Å

Sequence (80 aa):
MAPRETEQLKMAVMEIAVCIAQALHETDSSATQRMNFAAGKAFNRLKKRGDDDAADLLYQFGRALLDHKLFPESAVERAD

pLDDT: mean 89.96, std 14.54, range [42.16, 98.56]